Protein AF-A0A410YIM3-F1 (afdb_monomer_lite)

Structure (mmCIF, N/CA/C/O backbone):
data_AF-A0A410YIM3-F1
#
_entry.id   AF-A0A410YIM3-F1
#
loop_
_atom_site.group_PDB
_atom_site.id
_atom_site.type_symbol
_atom_site.label_atom_id
_atom_site.label_alt_id
_atom_site.label_comp_id
_atom_site.label_asym_id
_atom_site.label_entity_id
_atom_site.label_seq_id
_atom_site.pdbx_PDB_ins_code
_atom_site.Cartn_x
_atom_site.Cartn_y
_atom_site.Cartn_z
_atom_site.occupancy
_atom_site.B_iso_or_equiv
_atom_site.auth_seq_id
_atom_site.auth_comp_id
_atom_site.auth_asym_id
_atom_site.auth_atom_id
_atom_site.pdbx_PDB_model_num
ATOM 1 N N . MET A 1 1 ? -18.060 -4.573 13.135 1.00 86.75 1 MET A N 1
ATOM 2 C CA . MET A 1 1 ? -17.062 -4.942 12.109 1.00 86.75 1 MET A CA 1
ATOM 3 C C . MET A 1 1 ? -17.337 -4.160 10.841 1.00 86.75 1 MET A C 1
ATOM 5 O O . MET A 1 1 ? -18.310 -4.446 10.153 1.00 86.75 1 MET A O 1
ATOM 9 N N . ASP A 1 2 ? -16.479 -3.183 10.561 1.00 96.31 2 ASP A N 1
ATOM 10 C CA . ASP A 1 2 ? -16.566 -2.322 9.378 1.00 96.31 2 ASP A CA 1
ATOM 11 C C . ASP A 1 2 ? -15.384 -2.597 8.452 1.00 96.31 2 ASP A C 1
ATOM 13 O O . ASP A 1 2 ? -14.290 -2.932 8.918 1.00 96.31 2 ASP A O 1
ATOM 17 N N . ALA A 1 3 ? -15.596 -2.427 7.149 1.00 97.50 3 ALA A N 1
ATOM 18 C CA . ALA A 1 3 ? -14.549 -2.523 6.144 1.00 97.50 3 ALA A CA 1
ATOM 19 C C . ALA A 1 3 ? -14.368 -1.175 5.444 1.00 97.50 3 ALA A C 1
ATOM 21 O O . ALA A 1 3 ? -15.335 -0.502 5.088 1.00 97.50 3 ALA A O 1
ATOM 22 N N . HIS A 1 4 ? -13.114 -0.801 5.227 1.00 98.44 4 HIS A N 1
ATOM 23 C CA . HIS A 1 4 ? -12.724 0.405 4.514 1.00 98.44 4 HIS A CA 1
ATOM 24 C C . HIS A 1 4 ? -11.710 0.041 3.436 1.00 98.44 4 HIS A C 1
ATOM 26 O O . HIS A 1 4 ? -10.886 -0.854 3.631 1.00 98.44 4 HIS A O 1
ATOM 32 N N . GLN A 1 5 ? -11.743 0.762 2.319 1.00 98.31 5 GLN A N 1
ATOM 33 C CA . GLN A 1 5 ? -10.762 0.610 1.254 1.00 98.31 5 GLN A CA 1
ATOM 34 C C . GLN A 1 5 ? -10.341 1.964 0.693 1.00 98.31 5 GLN A C 1
ATOM 36 O O . GLN A 1 5 ? -11.094 2.936 0.766 1.00 98.31 5 GLN A O 1
ATOM 41 N N . VAL A 1 6 ? -9.143 2.012 0.121 1.00 98.62 6 VAL A N 1
ATOM 42 C CA . VAL A 1 6 ? -8.619 3.183 -0.575 1.00 98.62 6 VAL A CA 1
ATOM 43 C C . VAL A 1 6 ? -7.814 2.756 -1.797 1.00 98.62 6 VAL A C 1
ATOM 45 O O . VAL A 1 6 ? -7.091 1.761 -1.761 1.00 98.62 6 VAL A O 1
ATOM 48 N N . ASN A 1 7 ? -7.951 3.518 -2.877 1.00 98.25 7 ASN A N 1
ATOM 49 C CA . ASN A 1 7 ? -7.284 3.264 -4.149 1.00 98.25 7 ASN A CA 1
ATOM 50 C C . ASN A 1 7 ? -5.936 3.987 -4.197 1.00 98.25 7 ASN A C 1
ATOM 52 O O . ASN A 1 7 ? -5.838 5.143 -3.783 1.00 98.25 7 ASN A O 1
ATOM 56 N N . LEU A 1 8 ? -4.917 3.325 -4.743 1.00 98.00 8 LEU A N 1
ATOM 57 C CA . LEU A 1 8 ? -3.602 3.900 -4.994 1.00 98.00 8 LEU A CA 1
ATOM 58 C C . LEU A 1 8 ? -3.268 3.748 -6.475 1.00 98.00 8 LEU A C 1
ATOM 60 O O . LEU A 1 8 ? -3.169 2.632 -6.979 1.00 98.00 8 LEU A O 1
ATOM 64 N N . TRP A 1 9 ? -3.065 4.881 -7.143 1.00 95.69 9 TRP A N 1
ATOM 65 C CA . TRP A 1 9 ? -2.650 4.956 -8.541 1.00 95.69 9 TRP A CA 1
ATOM 66 C C . TRP A 1 9 ? -1.216 5.472 -8.603 1.00 95.69 9 TRP A C 1
ATOM 68 O O . TRP A 1 9 ? -0.902 6.514 -8.022 1.00 95.69 9 TRP A O 1
ATOM 78 N N . ASN A 1 10 ? -0.338 4.739 -9.273 1.00 92.88 10 ASN A N 1
ATOM 79 C CA . ASN A 1 10 ? 1.052 5.121 -9.476 1.00 92.88 10 ASN A CA 1
ATOM 80 C C . ASN A 1 10 ? 1.372 5.051 -10.970 1.00 92.88 10 ASN A C 1
ATOM 82 O O . ASN A 1 10 ? 1.865 4.040 -11.468 1.00 92.88 10 ASN A O 1
ATOM 86 N N . PHE A 1 11 ? 1.025 6.135 -11.660 1.00 89.75 11 PHE A N 1
ATOM 87 C CA . PHE A 1 11 ? 1.238 6.344 -13.089 1.00 89.75 11 PHE A CA 1
ATOM 88 C C . PHE A 1 11 ? 2.330 7.403 -13.247 1.00 89.75 11 PHE A C 1
ATOM 90 O O . PHE A 1 11 ? 2.070 8.603 -13.147 1.00 89.75 11 PHE A O 1
ATOM 97 N N . GLY A 1 12 ? 3.583 6.952 -13.332 1.00 83.44 12 GLY A N 1
ATOM 98 C CA . GLY A 1 12 ? 4.756 7.818 -13.485 1.00 83.44 12 GLY A CA 1
ATOM 99 C C . GLY A 1 12 ? 5.272 8.524 -12.219 1.00 83.44 12 GLY A C 1
ATOM 100 O O . GLY A 1 12 ? 6.271 9.236 -12.304 1.00 83.44 12 GLY A O 1
ATOM 101 N N . SER A 1 13 ? 4.657 8.350 -11.037 1.00 81.31 13 SER A N 1
ATOM 102 C CA . SER A 1 13 ? 5.105 9.031 -9.802 1.00 81.31 13 SER A CA 1
ATOM 103 C C . SER A 1 13 ? 6.199 8.273 -9.040 1.00 81.31 13 SER A C 1
ATOM 105 O O . SER A 1 13 ? 6.929 8.859 -8.240 1.00 81.31 13 SER A O 1
ATOM 107 N N . GLY A 1 14 ? 6.305 6.958 -9.241 1.00 88.19 14 GLY A N 1
ATOM 108 C CA . GLY A 1 14 ? 7.268 6.069 -8.585 1.00 88.19 14 GLY A CA 1
ATOM 109 C C . GLY A 1 14 ? 6.884 5.720 -7.145 1.00 88.19 14 GLY A C 1
ATOM 110 O O . GLY A 1 14 ? 7.210 4.635 -6.661 1.00 88.19 14 GLY A O 1
ATOM 111 N N . SER A 1 15 ? 6.119 6.581 -6.471 1.00 94.25 15 SER A N 1
ATOM 112 C CA . SER A 1 15 ? 5.528 6.322 -5.162 1.00 94.25 15 SER A CA 1
ATOM 113 C C . SER A 1 15 ? 4.247 7.131 -4.967 1.00 94.25 15 SER A C 1
ATOM 115 O O . SER A 1 15 ? 4.258 8.354 -5.080 1.00 94.25 15 SER A O 1
ATOM 117 N N . THR A 1 16 ? 3.180 6.466 -4.532 1.00 96.50 16 THR A N 1
ATOM 118 C CA . THR A 1 16 ? 1.911 7.093 -4.133 1.00 96.50 16 THR A CA 1
ATOM 119 C C . THR A 1 16 ? 1.520 6.619 -2.739 1.00 96.50 16 THR A C 1
ATOM 121 O O . THR A 1 16 ? 1.695 5.447 -2.403 1.00 96.50 16 THR A O 1
ATOM 124 N N . THR A 1 17 ? 0.976 7.513 -1.915 1.00 97.81 17 THR A N 1
ATOM 125 C CA . THR A 1 17 ? 0.399 7.171 -0.610 1.00 97.81 17 THR A CA 1
ATOM 126 C C . THR A 1 17 ? -1.091 7.471 -0.572 1.00 97.81 17 THR A C 1
ATOM 128 O O . THR A 1 17 ? -1.576 8.362 -1.267 1.00 97.81 17 THR A O 1
ATOM 131 N N . ALA A 1 18 ? -1.816 6.736 0.265 1.00 98.25 18 ALA A N 1
ATOM 132 C CA . ALA A 1 18 ? -3.214 7.013 0.560 1.00 98.25 18 ALA A CA 1
ATOM 133 C C . ALA A 1 18 ? -3.522 6.669 2.019 1.00 98.25 18 ALA A C 1
ATOM 135 O O . ALA A 1 18 ? -2.951 5.725 2.568 1.00 98.25 18 ALA A O 1
ATOM 136 N N . GLU A 1 19 ? -4.408 7.435 2.652 1.00 98.62 19 GLU A N 1
ATOM 137 C CA . GLU A 1 19 ? -4.750 7.283 4.068 1.00 98.62 19 GLU A CA 1
ATOM 138 C C . GLU A 1 19 ? -6.213 6.862 4.239 1.00 98.62 19 GLU A C 1
ATOM 140 O O . GLU A 1 19 ? -7.110 7.410 3.600 1.00 98.62 19 GLU A O 1
ATOM 145 N N . ILE A 1 20 ? -6.452 5.920 5.152 1.00 98.75 20 ILE A N 1
ATOM 146 C CA . ILE A 1 20 ? -7.762 5.683 5.761 1.00 98.75 20 ILE A CA 1
ATOM 147 C C . ILE A 1 20 ? -7.722 6.238 7.185 1.00 98.75 20 ILE A C 1
ATOM 149 O O . ILE A 1 20 ? -6.913 5.806 8.007 1.00 98.75 20 ILE A O 1
ATOM 153 N N . ASN A 1 21 ? -8.624 7.171 7.488 1.00 98.50 21 ASN A N 1
ATOM 154 C CA . ASN A 1 21 ? -8.824 7.704 8.832 1.00 98.50 21 ASN A CA 1
ATOM 155 C C . ASN A 1 21 ? -10.111 7.123 9.428 1.00 98.50 21 ASN A C 1
ATOM 157 O O . ASN A 1 21 ? -11.208 7.401 8.951 1.00 98.50 21 ASN A O 1
ATOM 161 N N . LEU A 1 22 ? -9.976 6.341 10.499 1.00 98.31 22 LEU A N 1
ATOM 162 C CA . LEU A 1 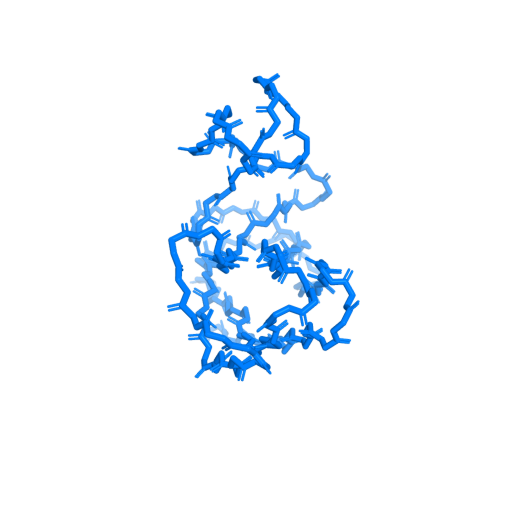22 ? -11.093 5.693 11.193 1.00 98.31 22 LEU A CA 1
ATOM 163 C C . LEU A 1 22 ? -11.867 6.644 12.128 1.00 98.31 22 LEU A C 1
ATOM 165 O O . LEU A 1 22 ? -12.773 6.210 12.839 1.00 98.31 22 LEU A O 1
ATOM 169 N N . GLY A 1 23 ? -11.475 7.920 12.207 1.00 98.00 23 GLY A N 1
ATOM 170 C CA . GLY A 1 23 ? -12.075 8.953 13.063 1.00 98.00 23 GLY A CA 1
ATOM 171 C C . GLY A 1 23 ? -11.719 8.837 14.549 1.00 98.00 23 GLY A C 1
ATOM 172 O O . GLY A 1 23 ? -11.692 9.839 15.258 1.00 98.00 23 GLY A O 1
ATOM 173 N N . ARG A 1 24 ? -11.389 7.631 15.018 1.00 97.44 24 ARG A N 1
ATOM 174 C CA . ARG A 1 24 ? -10.903 7.331 16.369 1.00 97.44 24 ARG A CA 1
ATOM 175 C C . ARG A 1 24 ? -9.932 6.153 16.341 1.00 97.44 24 ARG A C 1
ATOM 177 O O . ARG A 1 24 ? -9.882 5.408 15.364 1.00 97.44 24 ARG A O 1
ATOM 184 N N . ARG A 1 25 ? -9.206 5.940 17.439 1.00 98.25 25 ARG A N 1
ATOM 185 C CA . ARG A 1 25 ? -8.361 4.753 17.612 1.00 98.25 25 ARG A CA 1
ATOM 186 C C . ARG A 1 25 ? -9.229 3.490 17.693 1.00 98.25 25 ARG A C 1
ATOM 188 O O . ARG A 1 25 ? -10.100 3.408 18.554 1.00 98.25 25 ARG A O 1
ATOM 195 N N . ARG A 1 26 ? -8.985 2.514 16.817 1.00 98.31 26 ARG A N 1
ATOM 196 C CA . ARG A 1 26 ? -9.678 1.211 16.778 1.00 98.31 26 ARG A CA 1
ATOM 197 C C . ARG A 1 26 ? -8.675 0.074 16.595 1.00 98.31 26 ARG A C 1
ATOM 199 O O . ARG A 1 26 ? -7.513 0.322 16.277 1.00 98.31 26 ARG A O 1
ATOM 206 N N . SER A 1 27 ? -9.107 -1.161 16.827 1.00 98.38 27 SER A N 1
ATOM 207 C CA . SER A 1 27 ? -8.318 -2.371 16.554 1.00 98.38 27 SER A CA 1
ATOM 208 C C . SER A 1 27 ? -8.684 -2.935 15.185 1.00 98.38 27 SER A C 1
ATOM 210 O O . SER A 1 27 ? -9.866 -3.113 14.903 1.00 98.38 27 SER A O 1
ATOM 212 N N . PHE A 1 28 ? -7.692 -3.231 14.347 1.00 98.62 28 PHE A N 1
ATOM 213 C CA . PHE A 1 28 ? -7.925 -3.583 12.946 1.00 98.62 28 PHE A CA 1
ATOM 214 C C . PHE A 1 28 ? -6.902 -4.573 12.370 1.00 98.62 28 PHE A C 1
ATOM 216 O O . PHE A 1 28 ? -5.825 -4.810 12.931 1.00 98.62 28 PHE A O 1
ATOM 223 N N . LEU A 1 29 ? -7.247 -5.107 11.197 1.00 98.62 29 LEU A N 1
ATOM 224 C CA . LEU A 1 29 ? -6.350 -5.712 10.215 1.00 98.62 29 LEU A CA 1
ATOM 225 C C . LEU A 1 29 ? -6.281 -4.797 8.987 1.00 98.62 29 LEU A C 1
ATOM 227 O O . LEU A 1 29 ? -7.316 -4.467 8.420 1.00 98.62 29 LEU A O 1
ATOM 231 N N . ALA A 1 30 ? -5.079 -4.412 8.571 1.00 98.75 30 ALA A N 1
ATOM 232 C CA . ALA A 1 30 ? -4.820 -3.658 7.351 1.00 98.75 30 ALA A CA 1
ATOM 233 C C . ALA A 1 30 ? -3.963 -4.492 6.398 1.00 98.75 30 ALA A C 1
ATOM 235 O O . ALA A 1 30 ? -3.044 -5.179 6.841 1.00 98.75 30 ALA A O 1
ATOM 236 N N . TRP A 1 31 ? -4.237 -4.431 5.100 1.00 98.75 31 TRP A N 1
ATOM 237 C CA . TRP A 1 31 ? -3.411 -5.063 4.072 1.00 98.75 31 TRP A CA 1
ATOM 238 C C . TRP A 1 31 ? -3.567 -4.340 2.743 1.00 98.75 31 TRP A C 1
ATOM 240 O O . TRP A 1 31 ? -4.539 -3.619 2.536 1.00 98.75 31 TRP A O 1
ATOM 250 N N . GLY A 1 32 ? -2.607 -4.523 1.847 1.00 98.00 32 GLY A N 1
ATOM 251 C CA . GLY A 1 32 ? -2.703 -4.022 0.486 1.00 98.00 32 GLY A CA 1
ATOM 252 C C . GLY A 1 32 ? -2.612 -5.136 -0.546 1.00 98.00 32 GLY A C 1
ATOM 253 O O . GLY A 1 32 ? -2.010 -6.179 -0.300 1.00 98.00 32 GLY A O 1
ATOM 254 N N . SER A 1 33 ? -3.201 -4.903 -1.713 1.00 97.75 33 SER A N 1
ATOM 255 C CA . SER A 1 33 ? -3.113 -5.796 -2.864 1.00 97.75 33 SER A CA 1
ATOM 256 C C . SER A 1 33 ? -2.826 -4.984 -4.119 1.00 97.75 33 SER A C 1
ATOM 258 O O . SER A 1 33 ? -3.570 -4.059 -4.450 1.00 97.75 33 SER A O 1
ATOM 260 N N . VAL A 1 34 ? -1.739 -5.325 -4.815 1.00 97.56 34 VAL A N 1
ATOM 261 C CA . VAL A 1 34 ? -1.518 -4.857 -6.187 1.00 97.56 34 VAL A CA 1
ATOM 262 C C . VAL A 1 34 ? -2.548 -5.554 -7.062 1.00 97.56 34 VAL A C 1
ATOM 264 O O . VAL A 1 34 ? -2.657 -6.776 -7.041 1.00 97.56 34 VAL A O 1
ATOM 267 N N . THR A 1 35 ? -3.339 -4.765 -7.777 1.00 96.88 35 THR A N 1
ATOM 268 C CA . THR A 1 35 ? -4.439 -5.270 -8.608 1.00 96.88 35 THR A CA 1
ATOM 269 C C . THR A 1 35 ? -4.074 -5.242 -10.085 1.00 96.88 35 THR A C 1
ATOM 271 O O . THR A 1 35 ? -4.566 -6.061 -10.854 1.00 96.88 35 THR A O 1
ATOM 274 N N . PHE A 1 36 ? -3.213 -4.308 -10.485 1.00 94.56 36 PHE A N 1
ATOM 275 C CA . PHE A 1 36 ? -2.808 -4.139 -11.869 1.00 94.56 36 PHE A CA 1
ATOM 276 C C . PHE A 1 36 ? -1.382 -3.594 -11.945 1.00 94.56 36 PHE A C 1
ATOM 278 O O . PHE A 1 36 ? -1.014 -2.690 -11.190 1.00 94.56 36 PHE A O 1
ATOM 285 N N . THR A 1 37 ? -0.622 -4.154 -12.879 1.00 94.56 37 THR A N 1
ATOM 286 C CA . THR A 1 37 ? 0.719 -3.722 -13.262 1.00 94.56 37 THR A CA 1
ATOM 287 C C . THR A 1 37 ? 0.745 -3.668 -14.782 1.00 94.56 37 THR A C 1
ATOM 289 O O . THR A 1 37 ? 0.514 -4.695 -15.423 1.00 94.56 37 THR A O 1
ATOM 292 N N . ASP A 1 38 ? 0.990 -2.481 -15.331 1.00 92.25 38 ASP A N 1
ATOM 293 C CA . ASP A 1 38 ? 1.160 -2.252 -16.764 1.00 92.25 38 ASP A CA 1
ATOM 294 C C . ASP A 1 38 ? 2.646 -2.079 -17.074 1.00 92.25 38 ASP A C 1
ATOM 296 O O . ASP A 1 38 ? 3.249 -1.100 -16.618 1.00 92.25 38 ASP A O 1
ATOM 300 N N . PRO A 1 39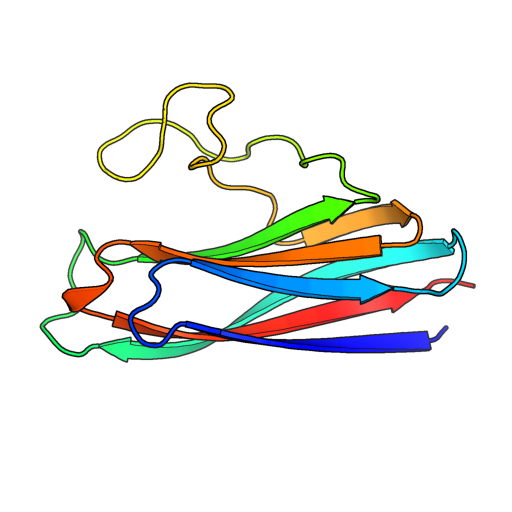 ? 3.271 -3.017 -17.791 1.00 91.19 39 PRO A N 1
ATOM 301 C CA . PRO A 1 39 ? 4.620 -2.822 -18.279 1.00 91.19 39 PRO A CA 1
ATOM 302 C C . PRO A 1 39 ? 4.620 -1.906 -19.509 1.00 91.19 39 PRO A C 1
ATOM 304 O O . PRO A 1 39 ? 4.038 -2.220 -20.544 1.00 91.19 39 PRO A O 1
ATOM 307 N N . LEU A 1 40 ? 5.304 -0.768 -19.395 1.00 88.81 40 LEU A N 1
ATOM 308 C CA . LEU A 1 40 ? 5.530 0.177 -20.493 1.00 88.81 40 LEU A CA 1
ATOM 309 C C . LEU A 1 40 ? 6.704 -0.251 -21.388 1.00 88.81 40 LEU A C 1
ATOM 311 O O . LEU A 1 40 ? 6.818 0.195 -22.531 1.00 88.81 40 LEU A O 1
ATOM 315 N N . THR A 1 41 ? 7.579 -1.106 -20.857 1.00 88.69 41 THR A N 1
ATOM 316 C CA . THR A 1 41 ? 8.725 -1.727 -21.534 1.00 88.69 41 THR A CA 1
ATOM 317 C C . THR A 1 41 ? 8.810 -3.212 -21.150 1.00 88.69 41 THR A C 1
ATOM 319 O O . THR A 1 41 ? 7.862 -3.761 -20.586 1.00 88.69 41 THR A O 1
ATOM 322 N N . ASP A 1 42 ? 9.903 -3.902 -21.486 1.00 88.12 42 ASP A N 1
ATOM 323 C CA . ASP A 1 42 ? 10.086 -5.305 -21.106 1.00 88.12 42 ASP A CA 1
ATOM 324 C C . ASP A 1 42 ? 10.094 -5.452 -19.577 1.00 88.12 42 ASP A C 1
ATOM 326 O O . ASP A 1 42 ? 10.972 -4.921 -18.905 1.00 88.12 42 ASP A O 1
ATOM 330 N N . TYR A 1 43 ? 9.131 -6.206 -19.034 1.00 87.56 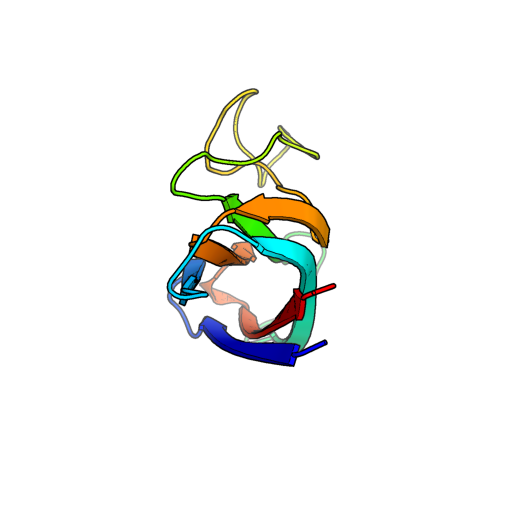43 TYR A N 1
ATOM 331 C CA . TYR A 1 43 ? 9.089 -6.500 -17.603 1.00 87.56 43 TYR A CA 1
ATOM 332 C C . TYR A 1 43 ? 10.170 -7.534 -17.255 1.00 87.56 43 TYR A C 1
ATOM 334 O O . TYR A 1 43 ? 9.970 -8.742 -17.421 1.00 87.56 43 TYR A O 1
ATOM 342 N N . ASP A 1 44 ? 11.308 -7.056 -16.757 1.00 86.06 44 ASP A N 1
ATOM 343 C CA . ASP A 1 44 ? 12.459 -7.863 -16.379 1.00 86.06 44 ASP A CA 1
ATOM 344 C C . ASP A 1 44 ? 12.773 -7.836 -14.864 1.00 86.06 44 ASP A C 1
ATOM 346 O O . ASP A 1 44 ? 11.926 -7.547 -14.015 1.00 86.06 44 ASP A O 1
ATOM 350 N N . ARG A 1 45 ? 13.982 -8.281 -14.502 1.00 85.06 45 ARG A N 1
ATOM 351 C CA . ARG A 1 45 ? 14.434 -8.481 -13.120 1.00 85.06 45 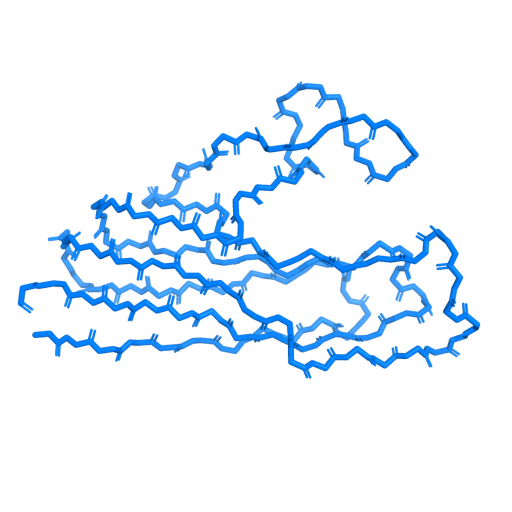ARG A CA 1
ATOM 352 C C . ARG A 1 45 ? 14.599 -7.196 -12.303 1.00 85.06 45 ARG A C 1
ATOM 354 O O . ARG A 1 45 ? 14.717 -7.312 -11.083 1.00 85.06 45 ARG A O 1
ATOM 361 N N . ASP A 1 46 ? 14.758 -6.038 -12.939 1.00 84.31 46 ASP A N 1
ATOM 362 C CA . ASP A 1 46 ? 15.032 -4.776 -12.241 1.00 84.31 46 ASP A CA 1
ATOM 363 C C . ASP A 1 46 ? 13.749 -3.979 -11.941 1.00 84.31 46 ASP A C 1
ATOM 365 O O . ASP A 1 46 ? 13.703 -3.151 -11.024 1.00 84.31 46 ASP A O 1
ATOM 369 N N . ASN A 1 47 ? 12.663 -4.336 -12.619 1.00 88.94 47 ASN A N 1
ATOM 370 C CA . ASN A 1 47 ? 11.332 -3.836 -12.355 1.00 88.94 47 ASN A CA 1
ATOM 371 C C . ASN A 1 47 ? 10.750 -4.446 -11.076 1.00 88.94 47 ASN A C 1
ATOM 373 O O . ASN A 1 47 ? 10.923 -5.624 -10.749 1.00 88.94 47 ASN A O 1
ATOM 377 N N . GLY A 1 48 ? 9.954 -3.661 -10.358 1.00 90.50 48 GLY A N 1
ATOM 378 C CA . GLY A 1 48 ? 9.236 -4.199 -9.216 1.00 90.50 48 GLY A CA 1
ATOM 379 C C . GLY A 1 48 ? 8.134 -3.296 -8.707 1.00 90.50 48 GLY A C 1
ATOM 380 O O . GLY A 1 48 ? 8.105 -2.092 -8.954 1.00 90.50 48 GLY A O 1
ATOM 381 N N . VAL A 1 49 ? 7.258 -3.889 -7.907 1.00 94.56 49 VAL A N 1
ATOM 382 C CA . VAL A 1 49 ? 6.155 -3.198 -7.250 1.00 94.56 49 VAL A CA 1
ATOM 383 C C . VAL A 1 49 ? 6.116 -3.581 -5.775 1.00 94.56 49 VAL A C 1
ATOM 385 O O . VAL A 1 49 ? 6.316 -4.740 -5.410 1.00 94.56 49 VAL A O 1
ATOM 388 N N . ALA A 1 50 ? 5.869 -2.604 -4.908 1.00 95.94 50 ALA A N 1
ATOM 389 C CA . ALA A 1 50 ? 5.668 -2.829 -3.484 1.00 95.94 50 ALA A CA 1
ATOM 390 C C . ALA A 1 50 ? 4.392 -2.134 -3.020 1.00 95.94 50 ALA A C 1
ATOM 392 O O . ALA A 1 50 ? 4.275 -0.913 -3.113 1.00 95.94 50 ALA A O 1
ATOM 393 N N . MET A 1 51 ? 3.461 -2.920 -2.485 1.00 98.06 51 MET A N 1
ATOM 394 C CA . MET A 1 51 ? 2.292 -2.419 -1.776 1.00 98.06 51 MET A CA 1
ATOM 395 C C . MET A 1 51 ? 2.485 -2.636 -0.278 1.00 98.06 51 MET A C 1
ATOM 397 O O . MET A 1 51 ? 2.730 -3.751 0.181 1.00 98.06 51 MET A O 1
ATOM 401 N N . GLU A 1 52 ? 2.396 -1.552 0.480 1.00 98.06 52 GLU A N 1
ATOM 402 C CA . GLU A 1 52 ? 2.875 -1.487 1.852 1.00 98.06 52 GLU A CA 1
ATOM 403 C C . GLU A 1 52 ? 1.825 -0.853 2.767 1.00 98.06 52 GLU A C 1
ATOM 405 O O . GLU A 1 52 ? 1.244 0.184 2.443 1.00 98.06 52 GLU A O 1
ATOM 410 N N . VAL A 1 53 ? 1.650 -1.413 3.964 1.00 98.56 53 VAL A N 1
ATOM 411 C CA . VAL A 1 53 ? 1.158 -0.659 5.118 1.00 98.56 53 VAL A CA 1
ATOM 412 C C . VAL A 1 53 ? 2.345 0.154 5.629 1.00 98.56 53 VAL A C 1
ATOM 414 O O . VAL A 1 53 ? 3.295 -0.381 6.201 1.00 98.56 53 VAL A O 1
ATOM 417 N N . PHE A 1 54 ? 2.340 1.452 5.345 1.00 98.31 54 PHE A N 1
ATOM 418 C CA . PHE A 1 54 ? 3.512 2.302 5.519 1.00 98.31 54 PHE A CA 1
ATOM 419 C C . PHE A 1 54 ? 3.586 2.902 6.922 1.00 98.31 54 PHE A C 1
ATOM 421 O O . PHE A 1 54 ? 4.620 2.792 7.587 1.00 98.31 54 PHE A O 1
ATOM 428 N N . GLN A 1 55 ? 2.492 3.513 7.382 1.00 98.44 55 GLN A N 1
ATOM 429 C CA . GLN A 1 55 ? 2.429 4.190 8.677 1.00 98.44 55 GLN A CA 1
ATOM 430 C C . GLN A 1 55 ? 1.124 3.903 9.407 1.00 98.44 55 GLN A C 1
ATOM 432 O O . GLN A 1 55 ? 0.063 3.827 8.790 1.00 98.44 55 GLN A O 1
ATOM 437 N N . ILE A 1 56 ? 1.215 3.834 10.736 1.00 98.56 56 ILE A N 1
ATOM 438 C CA . ILE A 1 56 ? 0.071 3.878 11.647 1.00 98.56 56 ILE A CA 1
ATOM 439 C C . ILE A 1 56 ? 0.215 5.120 12.522 1.00 98.56 56 ILE A C 1
ATOM 441 O O . ILE A 1 56 ? 1.241 5.307 13.173 1.00 98.56 56 ILE A O 1
ATOM 445 N N . ASP A 1 57 ? -0.793 5.988 12.517 1.00 98.50 57 ASP A N 1
ATOM 446 C CA . ASP A 1 57 ? -0.809 7.253 13.262 1.00 98.50 57 ASP A CA 1
ATOM 447 C C . ASP A 1 57 ? 0.425 8.144 12.993 1.00 98.50 57 ASP A C 1
ATOM 449 O O . ASP A 1 57 ? 0.867 8.897 13.857 1.00 98.50 57 ASP A O 1
ATOM 453 N N . GLY A 1 58 ? 0.991 8.063 11.782 1.00 97.25 58 GLY A N 1
ATOM 454 C CA . GLY A 1 58 ? 2.210 8.776 11.375 1.00 97.25 58 GLY A CA 1
ATOM 455 C C . GLY A 1 58 ? 3.524 8.073 11.740 1.00 97.25 58 GLY A C 1
ATOM 456 O O . GLY A 1 58 ? 4.584 8.485 11.276 1.00 97.25 58 GLY A O 1
ATOM 457 N N . SER A 1 59 ? 3.479 6.984 12.513 1.00 97.31 59 SER A N 1
ATOM 458 C CA . SER A 1 59 ? 4.658 6.173 12.829 1.00 97.31 59 SER A CA 1
ATOM 459 C C . SER A 1 59 ? 4.911 5.146 11.731 1.00 97.31 59 SER A C 1
ATOM 461 O O . SER A 1 59 ? 4.064 4.293 11.462 1.00 97.31 59 SER A O 1
ATOM 463 N N . THR A 1 60 ? 6.084 5.214 11.103 1.00 96.75 60 THR A N 1
ATOM 464 C CA . THR A 1 60 ? 6.500 4.260 10.066 1.00 96.75 60 THR A CA 1
ATOM 465 C C . THR A 1 60 ? 6.691 2.871 10.660 1.00 96.75 60 THR A C 1
ATOM 467 O O . THR A 1 60 ? 7.374 2.710 11.672 1.00 96.75 60 THR A O 1
ATOM 470 N N . LEU A 1 61 ? 6.114 1.858 10.014 1.00 96.25 61 LEU A N 1
ATOM 471 C CA . LEU A 1 61 ? 6.274 0.471 10.442 1.00 96.25 61 LEU A CA 1
ATOM 472 C C . LEU A 1 61 ? 7.708 -0.034 10.228 1.00 96.25 61 LEU A C 1
ATOM 474 O O . LEU A 1 61 ? 8.475 0.518 9.438 1.00 96.25 61 LEU A O 1
ATOM 478 N N . GLY A 1 62 ? 8.081 -1.105 10.933 1.00 93.94 62 GLY A N 1
ATOM 479 C CA . GLY A 1 62 ? 9.391 -1.748 10.796 1.00 93.94 62 GLY A CA 1
ATOM 480 C C . GLY A 1 62 ? 9.699 -2.174 9.355 1.00 93.94 62 GLY A C 1
ATOM 481 O O . GLY A 1 62 ? 8.800 -2.431 8.561 1.00 93.94 62 GLY A O 1
ATOM 482 N N . SER A 1 63 ? 10.982 -2.211 9.000 1.00 95.19 63 SER A N 1
ATOM 483 C CA . SER A 1 63 ? 11.420 -2.683 7.682 1.00 95.19 63 SER A CA 1
ATOM 484 C C . SER A 1 63 ? 11.349 -4.207 7.611 1.00 95.19 63 SER A C 1
ATOM 486 O O . SER A 1 63 ? 11.779 -4.873 8.548 1.00 95.19 63 SER A O 1
ATOM 488 N N . VAL A 1 64 ? 10.873 -4.748 6.490 1.00 94.94 64 VAL A N 1
ATOM 489 C CA . VAL A 1 64 ? 10.902 -6.193 6.185 1.00 94.94 64 VAL A CA 1
ATOM 490 C C . VAL A 1 64 ? 11.960 -6.558 5.142 1.00 94.94 64 VAL A C 1
ATOM 492 O O . VAL A 1 64 ? 12.288 -7.728 4.987 1.00 94.94 64 VAL A O 1
ATOM 495 N N . GLY A 1 65 ? 12.532 -5.565 4.455 1.00 93.69 65 GLY A N 1
ATOM 496 C CA . GLY A 1 65 ? 13.624 -5.761 3.505 1.00 93.69 65 GLY A CA 1
ATOM 497 C C . GLY A 1 65 ? 14.388 -4.466 3.254 1.00 93.69 65 GLY A C 1
ATOM 498 O O . GLY A 1 65 ? 13.787 -3.397 3.159 1.00 93.69 65 GLY A O 1
ATOM 499 N N . SER A 1 66 ? 15.712 -4.561 3.159 1.00 94.69 66 SER A N 1
ATOM 500 C CA . SER A 1 66 ? 16.628 -3.431 2.959 1.00 94.69 66 SER A CA 1
ATOM 501 C C . SER A 1 66 ? 17.857 -3.852 2.151 1.00 94.69 66 SER A C 1
ATOM 503 O O . SER A 1 66 ? 18.201 -5.033 2.143 1.00 94.69 66 SER A O 1
ATOM 505 N N . GLY A 1 67 ? 18.560 -2.888 1.556 1.00 90.94 67 GLY A N 1
ATOM 506 C CA . GLY A 1 67 ? 19.773 -3.103 0.766 1.00 90.94 67 GLY A CA 1
ATOM 507 C C . GLY A 1 67 ? 19.532 -3.551 -0.681 1.00 90.94 67 GLY A C 1
ATOM 508 O O . GLY A 1 67 ? 18.426 -3.485 -1.212 1.00 90.94 67 GLY A O 1
ATOM 509 N N . GLY A 1 68 ? 20.600 -4.014 -1.331 1.00 88.50 68 GLY A N 1
ATOM 510 C CA . GLY A 1 68 ? 20.580 -4.344 -2.757 1.00 88.50 68 GLY A CA 1
ATOM 511 C C . GLY A 1 68 ? 20.528 -3.100 -3.650 1.00 88.50 68 GLY A C 1
ATOM 512 O O . GLY A 1 68 ? 20.839 -1.998 -3.208 1.00 88.50 68 GLY A O 1
ATOM 513 N N . ALA A 1 69 ? 20.160 -3.291 -4.917 1.00 86.44 69 ALA A N 1
ATOM 514 C CA . ALA A 1 69 ? 20.140 -2.214 -5.910 1.00 86.44 69 ALA A CA 1
ATOM 515 C C . ALA A 1 69 ? 18.928 -1.272 -5.770 1.00 86.44 69 ALA A C 1
ATOM 517 O O . ALA A 1 69 ? 19.013 -0.107 -6.146 1.00 86.44 69 ALA A O 1
ATOM 518 N N . HIS A 1 70 ? 17.814 -1.764 -5.214 1.00 84.50 70 HIS A N 1
ATOM 519 C CA . HIS A 1 70 ? 16.522 -1.065 -5.252 1.00 84.50 70 HIS A CA 1
ATOM 520 C C . HIS A 1 70 ? 16.047 -0.528 -3.893 1.00 84.50 70 HIS A C 1
ATOM 522 O O . HIS A 1 70 ? 15.116 0.278 -3.844 1.00 84.50 70 HIS A O 1
ATOM 528 N N . LEU A 1 71 ? 16.649 -0.962 -2.778 1.00 92.19 71 LEU A N 1
ATOM 529 C CA . LEU A 1 71 ? 16.269 -0.529 -1.429 1.00 92.19 71 LEU A CA 1
ATOM 530 C C . LEU A 1 71 ? 17.406 0.252 -0.767 1.00 92.19 71 LEU A C 1
ATOM 532 O O . LEU A 1 71 ? 18.557 0.214 -1.192 1.00 92.19 71 LEU A O 1
ATOM 536 N N . GLY A 1 72 ? 17.073 0.993 0.287 1.00 92.50 72 GLY A N 1
ATOM 537 C CA . GLY A 1 72 ? 18.043 1.814 1.001 1.00 92.50 72 GLY A CA 1
ATOM 538 C C . GLY A 1 72 ? 18.856 1.045 2.037 1.00 92.50 72 GLY A C 1
ATOM 539 O O . GLY A 1 72 ? 18.697 -0.157 2.254 1.00 92.50 72 GLY A O 1
ATOM 540 N N . SER A 1 73 ? 19.715 1.784 2.735 1.00 94.75 73 SER A N 1
ATOM 541 C CA . SER A 1 73 ? 20.395 1.303 3.936 1.00 94.75 73 SER A CA 1
ATOM 542 C C . SER A 1 73 ? 19.399 0.967 5.054 1.00 94.75 73 SER A C 1
ATOM 544 O O . SER A 1 73 ? 18.231 1.367 5.021 1.00 94.75 73 SER A O 1
ATOM 546 N N . SER A 1 74 ? 19.847 0.229 6.074 1.00 91.62 74 SER A N 1
ATOM 547 C CA . SER A 1 74 ? 19.012 -0.081 7.242 1.00 91.62 74 SER A CA 1
ATOM 548 C C . SER A 1 74 ? 18.409 1.196 7.849 1.00 91.62 74 SER A C 1
ATOM 550 O O . SER A 1 74 ? 19.093 2.201 8.016 1.00 91.62 74 SER A O 1
ATOM 552 N N . GLY A 1 75 ? 17.105 1.168 8.130 1.00 88.12 75 GLY A N 1
ATOM 553 C CA . GLY A 1 75 ? 16.341 2.325 8.613 1.00 88.12 75 GLY A CA 1
ATOM 554 C C . GLY A 1 75 ? 15.801 3.268 7.527 1.00 88.12 75 GLY A C 1
ATOM 555 O O . GLY A 1 75 ? 14.845 3.991 7.804 1.00 88.12 75 GLY A O 1
ATOM 556 N N . SER A 1 76 ? 16.313 3.218 6.291 1.00 92.62 76 SER A N 1
ATOM 557 C CA . SER A 1 76 ? 15.871 4.094 5.194 1.00 92.62 76 SER A CA 1
ATOM 558 C C . SER A 1 76 ? 14.367 4.005 4.917 1.00 92.62 76 SER A C 1
ATOM 560 O O . SER A 1 76 ? 13.767 2.926 4.910 1.00 92.62 76 SER A O 1
ATOM 562 N N . THR A 1 77 ? 13.740 5.136 4.596 1.00 90.38 77 THR A N 1
ATOM 563 C CA . THR A 1 77 ? 12.331 5.199 4.174 1.00 90.38 77 THR A CA 1
ATOM 564 C C . THR A 1 77 ? 12.075 4.469 2.852 1.00 90.38 77 THR A C 1
ATOM 566 O O . THR A 1 77 ? 10.947 4.030 2.623 1.00 90.38 77 THR A O 1
ATOM 569 N N . SER A 1 78 ? 13.104 4.263 2.024 1.00 91.69 78 SER A N 1
ATOM 570 C CA . SER A 1 78 ? 13.033 3.475 0.784 1.00 91.69 78 SER A CA 1
ATOM 571 C C . SER A 1 78 ? 13.014 1.955 1.004 1.00 91.69 78 SER A C 1
ATOM 573 O O . SER A 1 78 ? 12.850 1.195 0.050 1.00 91.69 78 SER A O 1
ATOM 575 N N . ASN A 1 79 ? 13.136 1.481 2.243 1.00 95.12 79 ASN A N 1
ATOM 576 C CA . ASN A 1 79 ? 13.041 0.055 2.555 1.00 95.12 79 ASN A CA 1
ATOM 577 C C . ASN A 1 79 ? 11.608 -0.468 2.491 1.00 95.12 79 ASN A C 1
ATOM 579 O O . ASN A 1 79 ? 10.656 0.290 2.712 1.00 95.12 79 ASN A O 1
ATOM 583 N N . LEU A 1 80 ? 11.485 -1.770 2.214 1.00 95.88 80 LEU A N 1
ATOM 584 C CA . LEU A 1 80 ? 10.207 -2.473 2.178 1.00 95.88 80 LEU A CA 1
ATOM 585 C C . LEU A 1 80 ? 9.566 -2.486 3.562 1.00 95.88 80 LEU A C 1
ATOM 587 O O . LEU A 1 80 ? 10.231 -2.764 4.564 1.00 95.88 80 LEU A O 1
ATOM 591 N N . ARG A 1 81 ? 8.265 -2.218 3.608 1.00 96.81 81 ARG A N 1
ATOM 592 C CA . ARG A 1 81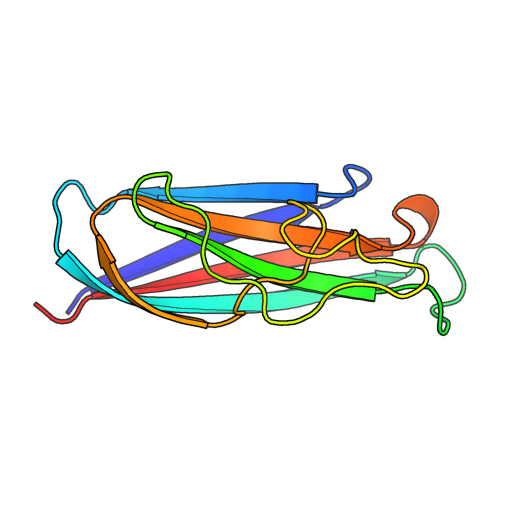 ? 7.424 -2.285 4.809 1.00 96.81 81 ARG A CA 1
ATOM 593 C C . ARG A 1 81 ? 6.396 -3.417 4.681 1.00 96.81 81 ARG A C 1
ATOM 595 O O . ARG A 1 81 ? 6.228 -3.955 3.587 1.00 96.81 81 ARG A O 1
ATOM 602 N N . PRO A 1 82 ? 5.746 -3.838 5.779 1.00 97.50 82 PRO A N 1
ATOM 603 C CA . PRO A 1 82 ? 4.827 -4.967 5.747 1.00 97.50 82 PRO A CA 1
ATOM 604 C C . PRO A 1 82 ? 3.683 -4.737 4.755 1.00 97.50 82 PRO A C 1
ATOM 606 O O . PRO A 1 82 ? 3.070 -3.674 4.761 1.00 97.50 82 PRO A O 1
ATOM 609 N N . GLY A 1 83 ? 3.347 -5.744 3.947 1.00 97.81 83 GLY A N 1
ATOM 610 C CA . GLY A 1 83 ? 2.154 -5.709 3.086 1.00 97.81 83 GLY A CA 1
ATOM 611 C C . GLY A 1 83 ? 0.839 -5.891 3.857 1.00 97.81 83 GLY A C 1
ATOM 612 O O . GLY A 1 83 ? -0.235 -5.592 3.338 1.00 97.81 83 GLY A O 1
ATOM 613 N N . ALA A 1 84 ? 0.923 -6.350 5.109 1.00 98.31 84 ALA A N 1
ATOM 614 C CA . ALA A 1 84 ? -0.193 -6.481 6.035 1.00 98.31 84 ALA A CA 1
ATOM 615 C C . ALA A 1 84 ? 0.240 -6.148 7.469 1.00 98.31 84 ALA A C 1
ATOM 617 O O . ALA A 1 84 ? 1.396 -6.342 7.849 1.00 98.31 84 ALA A O 1
ATOM 618 N N . PHE A 1 85 ? -0.700 -5.665 8.275 1.00 98.50 85 PHE A N 1
ATOM 619 C CA . PHE A 1 85 ? -0.484 -5.285 9.663 1.00 98.50 85 PHE A CA 1
ATOM 620 C C . PHE A 1 85 ? -1.753 -5.508 10.487 1.00 98.50 85 PHE A C 1
ATOM 622 O O . PHE A 1 85 ? -2.839 -5.076 10.106 1.00 98.50 85 PHE A O 1
ATOM 629 N N . ARG A 1 86 ? -1.613 -6.136 11.655 1.00 98.50 86 ARG A N 1
ATOM 630 C CA . ARG A 1 86 ? -2.674 -6.231 12.663 1.00 98.50 86 ARG A CA 1
ATOM 631 C C . ARG A 1 86 ? -2.262 -5.413 13.876 1.00 98.50 86 ARG A C 1
ATOM 633 O O . ARG A 1 86 ? -1.184 -5.631 14.420 1.00 98.50 86 ARG A O 1
ATOM 640 N N . GLY A 1 87 ? -3.128 -4.514 14.327 1.00 97.69 87 GLY A N 1
ATOM 641 C CA . GLY A 1 87 ? -2.824 -3.676 15.480 1.00 97.69 87 GLY A CA 1
ATOM 642 C C . GLY A 1 87 ? -3.941 -2.706 15.820 1.00 97.69 87 GLY A C 1
ATOM 643 O O . GLY A 1 87 ? -5.117 -3.006 15.625 1.00 97.69 87 GLY A O 1
ATOM 644 N N . SER A 1 88 ? -3.563 -1.551 16.366 1.00 98.12 88 SER A N 1
ATOM 645 C CA . SER A 1 88 ? -4.498 -0.498 16.748 1.00 98.12 88 SER A CA 1
ATOM 646 C C . SER A 1 88 ? -3.961 0.881 16.386 1.00 98.12 88 SER A C 1
ATOM 648 O O . SER A 1 88 ? -2.764 1.140 16.508 1.00 98.12 88 SER A O 1
ATOM 650 N N . GLY A 1 89 ? -4.865 1.758 15.962 1.00 98.12 89 GLY A N 1
ATOM 651 C CA . GLY A 1 89 ? -4.569 3.104 15.484 1.00 98.12 89 GLY A CA 1
ATOM 652 C C . GLY A 1 89 ? -5.814 3.775 14.916 1.00 98.12 89 GLY A C 1
ATOM 653 O O . GLY A 1 89 ? -6.905 3.203 14.951 1.00 98.12 89 GLY A O 1
ATOM 654 N N . GLN A 1 90 ? -5.655 4.996 14.426 1.00 98.31 90 GLN A N 1
ATOM 655 C CA . GLN A 1 90 ? -6.710 5.790 13.801 1.00 98.31 90 GLN A CA 1
ATOM 656 C C . GLN A 1 90 ? -6.423 6.051 12.323 1.00 98.31 90 GLN A C 1
ATOM 658 O O . GLN A 1 90 ? -7.329 5.921 11.502 1.00 98.31 90 GLN A O 1
ATOM 663 N N . ARG A 1 91 ? -5.193 6.452 11.991 1.00 98.81 91 ARG A N 1
ATOM 664 C CA . ARG A 1 91 ? -4.782 6.786 10.622 1.00 98.81 91 ARG A CA 1
ATOM 665 C C . ARG A 1 91 ? -3.882 5.693 10.080 1.00 98.81 91 ARG A C 1
ATOM 667 O O . ARG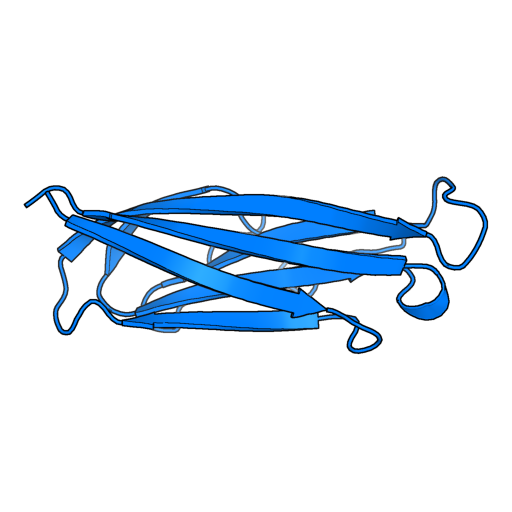 A 1 91 ? -2.839 5.409 10.665 1.00 98.81 91 ARG A O 1
ATOM 674 N N . ILE A 1 92 ? -4.300 5.078 8.985 1.00 98.81 92 ILE A N 1
ATOM 675 C CA . ILE A 1 92 ? -3.578 3.998 8.326 1.00 98.81 92 ILE A CA 1
ATOM 676 C C . ILE A 1 92 ? -3.149 4.510 6.962 1.00 98.81 92 ILE A C 1
ATOM 678 O O . ILE A 1 92 ? -3.990 4.720 6.089 1.00 98.81 92 ILE A O 1
ATOM 682 N N . THR A 1 93 ? -1.845 4.695 6.783 1.00 98.81 93 THR A N 1
ATOM 683 C CA . THR A 1 93 ? -1.268 5.132 5.513 1.00 98.81 93 THR A CA 1
ATOM 684 C C . THR A 1 93 ? -0.729 3.929 4.768 1.00 98.81 93 THR A C 1
ATOM 686 O O . THR A 1 93 ? 0.158 3.222 5.254 1.00 98.81 93 THR A O 1
ATOM 689 N N . PHE A 1 94 ? -1.228 3.735 3.559 1.00 98.75 94 PHE A N 1
ATOM 690 C CA . PHE A 1 94 ? -0.699 2.790 2.595 1.00 98.75 94 PHE A CA 1
ATOM 691 C C . PHE A 1 94 ? 0.274 3.487 1.650 1.00 98.75 94 PHE A C 1
ATOM 693 O O . PHE A 1 94 ? 0.168 4.694 1.414 1.00 98.75 94 PHE A O 1
ATOM 700 N N . ARG A 1 95 ? 1.210 2.723 1.090 1.00 98.19 95 ARG A N 1
ATOM 701 C CA . ARG A 1 95 ? 2.139 3.197 0.066 1.00 98.19 95 ARG A CA 1
ATOM 702 C C . ARG A 1 95 ? 2.257 2.165 -1.047 1.00 98.19 95 ARG A C 1
ATOM 704 O O . ARG A 1 95 ? 2.542 1.002 -0.779 1.00 98.19 95 ARG A O 1
ATOM 711 N N . LEU A 1 96 ? 2.060 2.617 -2.277 1.00 97.81 96 LEU A N 1
ATOM 712 C CA . LEU A 1 96 ? 2.358 1.877 -3.494 1.00 97.81 96 LEU A CA 1
ATOM 713 C C . LEU A 1 96 ? 3.642 2.449 -4.083 1.00 97.81 96 LEU A C 1
ATOM 715 O O . LEU A 1 96 ? 3.727 3.657 -4.302 1.00 97.81 96 LEU A O 1
ATOM 719 N N . ARG A 1 97 ? 4.632 1.599 -4.340 1.00 94.81 97 ARG A N 1
ATOM 720 C CA . ARG A 1 97 ? 5.892 1.984 -4.976 1.00 94.81 97 ARG A CA 1
ATOM 721 C C . ARG A 1 97 ? 6.166 1.149 -6.201 1.00 94.81 97 ARG A C 1
ATOM 723 O O . ARG A 1 97 ? 5.849 -0.037 -6.229 1.00 94.81 97 ARG A O 1
ATOM 730 N N . THR A 1 98 ? 6.826 1.791 -7.145 1.00 93.88 98 THR A N 1
ATOM 731 C CA . THR A 1 98 ? 7.289 1.201 -8.388 1.00 93.88 98 THR A CA 1
ATOM 732 C C . THR A 1 98 ? 8.791 1.407 -8.465 1.00 93.88 98 THR A C 1
ATOM 734 O O . THR A 1 98 ? 9.281 2.534 -8.382 1.00 93.88 98 THR A O 1
ATOM 737 N N . PHE A 1 99 ? 9.524 0.309 -8.575 1.00 90.94 99 PHE A N 1
ATOM 738 C CA . PHE A 1 99 ? 10.946 0.316 -8.880 1.00 90.94 99 PHE A CA 1
ATOM 739 C C . PHE A 1 99 ? 11.075 0.357 -10.401 1.00 90.94 99 PHE A C 1
ATOM 741 O O . PHE A 1 99 ? 10.379 -0.396 -11.076 1.00 90.94 99 PHE A O 1
ATOM 748 N N . HIS A 1 100 ? 11.925 1.254 -10.910 1.00 88.44 100 HIS A N 1
ATOM 749 C CA . HIS A 1 100 ? 12.033 1.551 -12.344 1.00 88.44 100 HIS A CA 1
ATOM 750 C C . HIS A 1 100 ? 10.726 2.134 -12.915 1.00 88.44 100 HIS A C 1
ATOM 752 O O . HIS A 1 100 ? 10.054 1.561 -13.758 1.00 88.44 100 HIS A O 1
ATOM 758 N N . VAL A 1 101 ? 10.347 3.314 -12.406 1.00 87.12 101 VAL A N 1
ATOM 759 C CA . VAL A 1 101 ? 9.085 4.014 -12.728 1.00 87.12 101 VAL A CA 1
ATOM 760 C C . VAL A 1 101 ? 8.878 4.311 -14.219 1.00 87.12 101 VAL A C 1
ATOM 762 O O . VAL A 1 101 ? 7.740 4.457 -14.645 1.00 87.12 101 VAL A O 1
ATOM 765 N N . SER A 1 102 ? 9.949 4.405 -15.012 1.00 88.12 102 SER A N 1
ATOM 766 C CA . SER A 1 102 ? 9.846 4.595 -16.466 1.00 88.12 102 SER A CA 1
ATOM 767 C C . SER A 1 102 ? 9.212 3.407 -17.184 1.00 88.12 102 SER A C 1
ATOM 769 O O . SER A 1 102 ? 8.725 3.567 -18.298 1.00 88.12 102 SER A O 1
ATOM 771 N N . ASP A 1 103 ? 9.222 2.242 -16.543 1.00 89.44 103 ASP A N 1
ATOM 772 C CA . ASP A 1 103 ? 8.946 0.960 -17.180 1.00 89.44 103 ASP A CA 1
ATOM 773 C C . ASP A 1 103 ? 7.607 0.378 -16.727 1.00 89.44 103 ASP A C 1
ATOM 775 O O . ASP A 1 103 ? 7.130 -0.593 -17.303 1.00 89.44 103 ASP A O 1
ATOM 779 N N . LEU A 1 104 ? 6.993 0.952 -15.687 1.00 91.50 104 LEU A N 1
ATOM 780 C CA . LEU A 1 104 ? 5.848 0.364 -15.009 1.00 91.50 104 LEU A CA 1
ATOM 781 C C . LEU A 1 104 ? 4.832 1.414 -14.546 1.00 91.50 104 LEU A C 1
ATOM 783 O O . LEU A 1 104 ? 5.159 2.364 -13.832 1.00 91.50 104 LEU A O 1
ATOM 787 N N . GLU A 1 105 ? 3.562 1.115 -14.784 1.00 92.88 105 GLU A N 1
ATOM 788 C CA . GLU A 1 105 ? 2.421 1.744 -14.125 1.00 92.88 105 GLU A CA 1
ATOM 789 C C . GLU A 1 105 ? 1.719 0.745 -13.207 1.00 92.88 105 GLU A C 1
ATOM 791 O O . GLU A 1 105 ? 1.681 -0.455 -13.474 1.00 92.88 105 GLU A O 1
ATOM 796 N N . ASN A 1 106 ? 1.204 1.207 -12.064 1.00 95.62 106 ASN A N 1
ATOM 797 C CA . ASN A 1 106 ? 0.621 0.302 -11.074 1.00 95.62 106 ASN A CA 1
ATOM 798 C C . ASN A 1 106 ? -0.646 0.858 -10.430 1.00 95.62 106 ASN A C 1
ATOM 800 O O . ASN A 1 106 ? -0.752 2.048 -10.121 1.00 95.62 106 ASN A O 1
ATOM 804 N N . TYR A 1 107 ? -1.572 -0.051 -10.137 1.00 96.75 107 TYR A N 1
ATOM 805 C CA . TYR A 1 107 ? -2.760 0.205 -9.336 1.00 96.75 107 TYR A CA 1
ATOM 806 C C . TYR A 1 107 ? -2.890 -0.829 -8.218 1.00 96.75 107 TYR A C 1
ATOM 808 O O . TYR A 1 107 ? -2.718 -2.037 -8.415 1.00 96.75 107 TYR A O 1
ATOM 816 N N . ALA A 1 108 ? -3.207 -0.338 -7.025 1.00 98.19 108 ALA A N 1
ATOM 817 C CA . ALA A 1 108 ? -3.393 -1.154 -5.841 1.00 98.19 108 ALA A CA 1
ATOM 818 C C . ALA A 1 108 ? -4.561 -0.657 -4.991 1.00 98.19 108 ALA A C 1
ATOM 820 O O . ALA A 1 108 ? -4.992 0.495 -5.081 1.00 98.19 108 ALA A O 1
ATOM 821 N N . VAL A 1 109 ? -5.020 -1.537 -4.109 1.00 98.56 109 VAL A N 1
ATOM 822 C CA . VAL A 1 109 ? -6.042 -1.235 -3.110 1.00 98.56 109 VAL A CA 1
ATOM 823 C C . VAL A 1 109 ? -5.471 -1.505 -1.726 1.00 98.56 109 VAL A C 1
ATOM 825 O O . VAL A 1 109 ? -4.912 -2.573 -1.470 1.00 98.56 109 VAL A O 1
ATOM 828 N N . GLY A 1 110 ? -5.597 -0.524 -0.835 1.00 98.69 110 GLY A N 1
ATOM 829 C CA . GLY A 1 110 ? -5.406 -0.696 0.601 1.00 98.69 110 GLY A CA 1
ATOM 830 C C . GLY A 1 110 ? -6.742 -1.001 1.265 1.00 98.69 110 GLY A C 1
ATOM 831 O O . GLY A 1 110 ? -7.718 -0.298 1.020 1.00 98.69 110 GLY A O 1
ATOM 832 N N . CYS A 1 111 ? -6.785 -2.022 2.112 1.00 98.75 111 CYS A N 1
ATOM 833 C CA . CYS A 1 111 ? -7.975 -2.483 2.816 1.00 98.75 111 CYS A CA 1
ATOM 834 C C . CYS A 1 111 ? -7.751 -2.443 4.330 1.00 98.75 111 CYS A C 1
ATOM 836 O O . CYS A 1 111 ? -6.662 -2.756 4.816 1.00 98.75 111 CYS A O 1
ATOM 838 N N . VAL A 1 112 ? -8.797 -2.100 5.082 1.00 98.75 112 VAL A N 1
ATOM 839 C CA . VAL A 1 112 ? -8.832 -2.147 6.548 1.00 98.75 112 VAL A CA 1
ATOM 840 C C . VAL A 1 112 ? -10.122 -2.826 6.996 1.00 98.75 112 VAL A C 1
ATOM 842 O O . VAL A 1 112 ? -11.209 -2.396 6.622 1.00 98.75 112 VAL A O 1
ATOM 845 N N . LEU A 1 113 ? -10.002 -3.856 7.830 1.00 98.62 113 LEU A N 1
ATOM 846 C CA . LEU A 1 113 ? -11.106 -4.506 8.529 1.00 98.62 113 LEU A CA 1
ATOM 847 C C . LEU A 1 113 ? -11.001 -4.196 10.018 1.00 98.62 113 LEU A C 1
ATOM 849 O O . LEU A 1 113 ? -9.984 -4.505 10.644 1.00 98.62 113 LEU A O 1
ATOM 853 N N . VAL A 1 114 ? -12.046 -3.614 10.593 1.00 98.50 114 VAL A N 1
ATOM 854 C CA . VAL A 1 114 ? -12.050 -3.194 11.994 1.00 98.50 114 VAL A CA 1
ATOM 855 C C . VAL A 1 114 ? -12.854 -4.162 12.858 1.00 98.50 114 VAL A C 1
ATOM 857 O O . VAL A 1 114 ? -13.902 -4.644 12.437 1.00 98.50 114 VAL A O 1
ATOM 860 N N . PHE A 1 115 ? -12.347 -4.490 14.048 1.00 97.31 115 PHE A N 1
ATOM 861 C CA . PHE A 1 115 ? -12.832 -5.633 14.834 1.00 97.31 115 PHE A CA 1
ATOM 862 C C . PHE A 1 115 ? -13.949 -5.332 15.838 1.00 97.31 115 PHE A C 1
ATOM 864 O O . PHE A 1 115 ? -14.578 -6.275 16.311 1.00 97.31 115 PHE A O 1
ATOM 871 N N . ASP A 1 116 ? -14.166 -4.065 16.184 1.00 86.12 116 ASP A N 1
ATOM 872 C CA . ASP A 1 116 ? -15.255 -3.615 17.062 1.00 86.12 116 ASP A CA 1
ATOM 873 C C . ASP A 1 116 ? -16.568 -3.369 16.296 1.00 86.12 116 ASP A C 1
ATOM 875 O O . ASP A 1 116 ? -16.555 -3.215 15.045 1.00 86.12 116 ASP A O 1
#

pLDDT: mean 94.73, std 4.44, range [81.31, 98.81]

Sequence (116 aa):
MDAHQVNLWNFGSGSTTAEINLGRRRSFLAWGSVTFTDPLTDYDRDNGVAMEVFQIDGSTLGSVGSGGAHLGSSGSTSNLRPGAFRGSGQRITFRLRTFHVSDLENYAVGCVLVFD

Radius of gyration: 14.41 Å; chains: 1; bounding box: 38×18×39 Å

Secondary structure (DSSP, 8-state):
--EEEEEEEESSSSEEEEEEEEEEEEEEEEEEEEEEEEESS---SS-EEEEEEEEETTEEPPPSB--TTTS-STT-TTSB--SEEEEEEEEEEEEEEEESTTTEEEEEEEEEEE--

Foldseek 3Di:
DDKDKDKFWQQLPQKTKDKDFQVDKFWKKKAKDWPDKDFPDDDDDQKDKAKAQADAPNHGAAAPAADDDQHHDHPDSRGHHDRMDTGIGGMTMMMMGIGPSVTMITMMMMMMDTDD